Protein AF-A0A7H8MCL3-F1 (afdb_monomer_lite)

Structure (mmCIF, N/CA/C/O backbone):
data_AF-A0A7H8MCL3-F1
#
_entry.id   AF-A0A7H8MCL3-F1
#
loop_
_atom_site.group_PDB
_atom_site.id
_atom_site.type_symbol
_atom_site.label_atom_id
_atom_site.label_alt_id
_atom_site.label_comp_id
_atom_site.label_asym_id
_atom_site.label_entity_id
_atom_site.label_seq_id
_atom_site.pdbx_PDB_ins_code
_atom_site.Cartn_x
_atom_site.Cartn_y
_atom_site.Cartn_z
_atom_site.occupancy
_atom_site.B_iso_or_equiv
_atom_site.auth_seq_id
_atom_site.auth_comp_id
_atom_site.auth_asym_id
_atom_site.auth_atom_id
_atom_site.pdbx_PDB_model_num
ATOM 1 N N . MET A 1 1 ? -20.892 21.283 -15.390 1.00 38.28 1 MET A N 1
ATOM 2 C CA 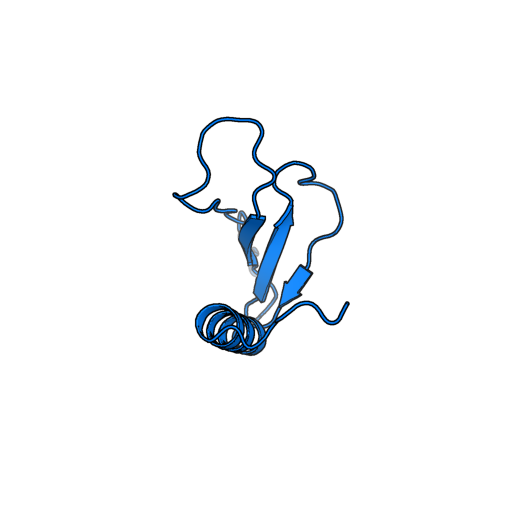. MET A 1 1 ? -19.785 20.366 -15.747 1.00 38.28 1 MET A CA 1
ATOM 3 C C . MET A 1 1 ? -18.659 20.553 -14.728 1.00 38.28 1 MET A C 1
ATOM 5 O O . MET A 1 1 ? -18.022 21.595 -14.741 1.00 38.28 1 MET A O 1
ATOM 9 N N . ARG A 1 2 ? -18.481 19.642 -13.756 1.00 55.72 2 ARG A N 1
ATOM 10 C CA . ARG A 1 2 ? -17.383 19.748 -12.771 1.00 55.72 2 ARG A CA 1
ATOM 11 C C . ARG A 1 2 ? -16.120 19.167 -13.407 1.00 55.72 2 ARG A C 1
ATOM 13 O O . ARG A 1 2 ? -16.115 17.980 -13.722 1.00 55.72 2 ARG A O 1
ATOM 20 N N . LEU A 1 3 ? -15.073 19.974 -13.604 1.00 53.91 3 LEU A N 1
ATOM 21 C CA . LEU A 1 3 ? -13.754 19.446 -13.961 1.00 53.91 3 LEU A CA 1
ATOM 22 C C . LEU A 1 3 ? -13.340 18.455 -12.867 1.00 53.91 3 LEU A C 1
ATOM 24 O O . LEU A 1 3 ? -13.115 18.845 -11.719 1.00 53.91 3 LEU A O 1
ATOM 28 N N . ARG A 1 4 ? -13.241 17.167 -13.205 1.00 61.81 4 ARG A N 1
ATOM 29 C CA . ARG A 1 4 ? -12.543 16.216 -12.343 1.00 61.81 4 ARG A CA 1
ATOM 30 C C . ARG A 1 4 ? -11.071 16.599 -12.419 1.00 61.81 4 ARG A C 1
ATOM 32 O O . ARG A 1 4 ? -10.434 16.378 -13.445 1.00 61.81 4 ARG A O 1
ATOM 39 N N . ARG A 1 5 ? -10.546 17.242 -11.368 1.00 63.34 5 ARG A N 1
ATOM 40 C CA . ARG A 1 5 ? -9.096 17.410 -11.203 1.00 63.34 5 ARG A CA 1
ATOM 41 C C . ARG A 1 5 ? -8.464 16.044 -11.455 1.00 63.34 5 ARG A C 1
ATOM 43 O O . ARG A 1 5 ? -8.876 15.065 -10.835 1.00 63.34 5 ARG A O 1
ATOM 50 N N . ARG A 1 6 ? -7.511 15.981 -12.382 1.00 56.75 6 ARG A N 1
ATOM 51 C CA . ARG A 1 6 ? -6.712 14.786 -12.647 1.00 56.75 6 ARG A CA 1
ATOM 52 C C . ARG A 1 6 ? -5.887 14.522 -11.387 1.00 56.75 6 ARG A C 1
ATOM 54 O O . ARG A 1 6 ? -4.849 15.137 -11.181 1.00 56.75 6 ARG A O 1
ATOM 61 N N . GLN A 1 7 ? -6.436 13.715 -10.485 1.00 63.81 7 GLN A N 1
ATOM 62 C CA . GLN A 1 7 ? -5.784 13.349 -9.236 1.00 63.81 7 GLN A CA 1
ATOM 63 C C . GLN A 1 7 ? -4.605 12.445 -9.585 1.00 63.81 7 GLN A C 1
ATOM 65 O O . GLN A 1 7 ? -4.786 11.361 -10.138 1.00 63.81 7 GLN A O 1
ATOM 70 N N . VAL A 1 8 ? -3.394 12.933 -9.327 1.00 71.94 8 VAL A N 1
ATOM 71 C CA . VAL A 1 8 ? -2.173 12.149 -9.504 1.00 71.94 8 VAL A CA 1
ATOM 72 C C . VAL A 1 8 ? -2.097 11.161 -8.347 1.00 71.94 8 VAL A C 1
ATOM 74 O O . VAL A 1 8 ? -2.007 11.563 -7.188 1.00 71.94 8 VAL A O 1
ATOM 77 N N . VAL A 1 9 ? -2.149 9.868 -8.663 1.00 84.12 9 VAL A N 1
ATOM 78 C CA . VAL A 1 9 ? -1.958 8.801 -7.677 1.00 84.12 9 VAL A CA 1
ATOM 79 C C . VAL A 1 9 ? -0.514 8.844 -7.190 1.00 84.12 9 VAL A C 1
ATOM 81 O O . VAL A 1 9 ? 0.420 8.720 -7.983 1.00 84.12 9 VAL A O 1
ATOM 84 N N . ARG A 1 10 ? -0.325 9.029 -5.882 1.00 88.38 10 ARG A N 1
ATOM 85 C CA . ARG A 1 10 ? 1.000 9.102 -5.265 1.00 88.38 10 ARG A CA 1
ATOM 86 C C . ARG A 1 10 ? 1.369 7.758 -4.644 1.00 88.38 10 ARG A C 1
ATOM 88 O O . ARG A 1 10 ? 0.991 7.475 -3.510 1.00 88.38 10 ARG A O 1
ATOM 95 N N . TRP A 1 11 ? 2.126 6.963 -5.392 1.00 89.31 11 TRP A N 1
ATOM 96 C CA . TRP A 1 11 ? 2.716 5.712 -4.917 1.00 89.31 11 TRP A CA 1
ATOM 97 C C . TRP A 1 11 ? 3.832 5.971 -3.908 1.00 89.31 11 TRP A C 1
ATOM 99 O O . TRP A 1 11 ? 4.631 6.899 -4.065 1.00 89.31 11 TRP A O 1
ATOM 109 N N . ARG A 1 12 ? 3.866 5.162 -2.847 1.00 89.31 12 ARG A N 1
ATOM 110 C CA . ARG A 1 12 ? 4.862 5.245 -1.778 1.00 89.31 12 ARG A CA 1
ATOM 111 C C . ARG A 1 12 ? 5.465 3.869 -1.497 1.00 89.31 12 ARG A C 1
ATOM 113 O O . ARG A 1 12 ? 4.733 2.921 -1.223 1.00 89.31 12 ARG A O 1
ATOM 120 N N . LYS A 1 13 ? 6.800 3.807 -1.483 1.00 85.31 13 LYS A N 1
ATOM 121 C CA . LYS A 1 13 ? 7.591 2.678 -0.966 1.00 85.31 13 LYS A CA 1
ATOM 122 C C . LYS A 1 13 ? 7.747 2.747 0.553 1.00 85.31 13 LYS A C 1
ATOM 124 O O . LYS A 1 13 ? 7.746 3.835 1.139 1.00 85.31 13 LYS A O 1
ATOM 129 N N . SER A 1 14 ? 7.924 1.588 1.188 1.00 75.38 14 SER A N 1
ATOM 130 C CA . SER A 1 14 ? 8.333 1.513 2.596 1.00 75.38 14 SER A CA 1
ATOM 131 C C . SER A 1 14 ? 9.722 2.126 2.784 1.00 75.38 14 SER A C 1
ATOM 133 O O . SER A 1 14 ? 10.607 1.909 1.959 1.00 75.38 14 SER A O 1
ATOM 135 N N . SER A 1 15 ? 9.943 2.832 3.893 1.00 72.62 15 SER A N 1
ATOM 136 C CA . SER A 1 15 ? 11.271 3.330 4.282 1.00 72.62 15 SER A CA 1
ATOM 137 C C . SER A 1 15 ? 12.261 2.212 4.612 1.00 72.62 15 SER A C 1
ATOM 139 O O . SER A 1 15 ? 13.455 2.468 4.677 1.00 72.62 15 SER A O 1
ATOM 141 N N . HIS A 1 16 ? 11.782 0.980 4.811 1.00 70.25 16 HIS A N 1
ATOM 142 C CA . HIS A 1 16 ? 12.632 -0.195 5.040 1.00 70.25 16 HIS A CA 1
ATOM 143 C C . HIS A 1 16 ? 13.127 -0.831 3.727 1.00 70.25 16 HIS A C 1
ATOM 145 O O . HIS A 1 16 ? 13.842 -1.827 3.749 1.00 70.25 16 HIS A O 1
ATOM 151 N N . SER A 1 17 ? 12.779 -0.236 2.582 1.00 71.94 17 SER A N 1
ATOM 152 C CA . SER A 1 17 ? 13.311 -0.591 1.265 1.00 71.94 17 SER A CA 1
ATOM 153 C C . SER A 1 17 ? 14.721 0.006 1.117 1.00 71.94 17 SER A C 1
ATOM 155 O O . SER A 1 17 ? 14.880 1.131 0.654 1.00 71.94 17 SER A O 1
ATOM 157 N N . GLY A 1 18 ? 15.748 -0.696 1.590 1.00 66.19 18 GLY A N 1
ATOM 158 C CA . GLY A 1 18 ? 17.166 -0.419 1.283 1.00 66.19 18 GLY A CA 1
ATOM 159 C C . GLY A 1 18 ? 17.524 -0.432 -0.221 1.00 66.19 18 GLY A C 1
ATOM 160 O O . GLY A 1 18 ? 16.695 -0.770 -1.067 1.00 66.19 18 GLY A O 1
ATOM 161 N N . ALA A 1 19 ? 18.767 -0.065 -0.549 1.00 64.19 19 ALA A N 1
ATOM 162 C CA . ALA A 1 19 ? 19.238 0.147 -1.919 1.00 64.19 19 ALA A CA 1
ATOM 163 C C . ALA A 1 19 ? 19.699 -1.156 -2.607 1.00 64.19 19 ALA A C 1
ATOM 165 O O . ALA A 1 19 ? 20.779 -1.638 -2.303 1.00 64.19 19 ALA A O 1
ATOM 166 N N . GLU A 1 20 ? 18.874 -1.650 -3.538 1.00 63.59 20 GLU A N 1
ATOM 167 C CA . GLU A 1 20 ? 19.140 -2.619 -4.625 1.00 63.59 20 GLU A CA 1
ATOM 168 C C . GLU A 1 20 ? 19.776 -4.006 -4.322 1.00 63.59 20 GLU A C 1
ATOM 170 O O . GLU A 1 20 ? 20.748 -4.112 -3.577 1.00 63.59 20 GLU A O 1
ATOM 175 N N . PRO A 1 21 ? 19.325 -5.080 -5.012 1.00 58.75 21 PRO A N 1
ATOM 176 C CA . PRO A 1 21 ? 18.037 -5.230 -5.692 1.00 58.75 21 PRO A CA 1
ATOM 177 C C . PRO A 1 21 ? 16.980 -5.635 -4.658 1.00 58.75 21 PRO A C 1
ATOM 179 O O . PRO A 1 21 ? 17.066 -6.709 -4.065 1.00 58.75 21 PRO A O 1
ATOM 182 N N . GLN A 1 22 ? 15.976 -4.789 -4.421 1.00 64.88 22 GLN A N 1
ATOM 183 C CA . GLN A 1 22 ? 14.873 -5.147 -3.526 1.00 64.88 22 GLN A CA 1
ATOM 184 C C . GLN A 1 22 ? 13.536 -5.100 -4.258 1.00 64.88 22 GLN A C 1
ATOM 186 O O . GLN A 1 22 ? 13.098 -4.056 -4.734 1.00 64.88 22 GLN A O 1
ATOM 191 N N . THR A 1 23 ? 12.887 -6.262 -4.323 1.00 67.62 23 THR A N 1
ATOM 192 C CA . THR A 1 23 ? 11.492 -6.433 -4.733 1.00 67.62 23 THR A CA 1
ATOM 193 C C . THR A 1 23 ? 10.609 -5.832 -3.644 1.00 67.62 23 THR A C 1
ATOM 195 O O . THR A 1 23 ? 10.334 -6.466 -2.622 1.00 67.62 23 THR A O 1
ATOM 198 N N . CYS A 1 24 ? 10.244 -4.562 -3.798 1.00 82.75 24 CYS A N 1
ATOM 199 C CA . CYS A 1 24 ? 9.469 -3.840 -2.801 1.00 82.75 24 CYS A CA 1
ATOM 200 C C . CYS A 1 24 ? 8.012 -3.694 -3.226 1.00 82.75 24 CYS A C 1
ATOM 202 O O . CYS A 1 24 ? 7.680 -3.606 -4.404 1.00 82.75 24 CYS A O 1
ATOM 204 N N . VAL A 1 25 ? 7.134 -3.606 -2.233 1.00 86.56 25 VAL A N 1
ATOM 205 C CA . VAL A 1 25 ? 5.721 -3.294 -2.443 1.00 86.56 25 VAL A CA 1
ATOM 206 C C . VAL A 1 25 ? 5.516 -1.780 -2.357 1.00 86.56 25 VAL A C 1
ATOM 208 O O . VAL A 1 25 ? 6.012 -1.122 -1.436 1.00 86.56 25 VAL A O 1
ATOM 211 N N . GLU A 1 26 ? 4.758 -1.225 -3.301 1.00 90.69 26 GLU A N 1
ATOM 212 C CA . GLU A 1 26 ? 4.286 0.161 -3.284 1.00 90.69 26 GLU A CA 1
ATOM 213 C C . GLU A 1 26 ? 2.796 0.223 -2.970 1.00 90.69 26 GLU A C 1
ATOM 215 O O . GLU A 1 26 ? 2.018 -0.586 -3.470 1.00 90.69 26 GLU A O 1
ATOM 220 N N . CYS A 1 27 ? 2.389 1.221 -2.183 1.00 91.38 27 CYS A N 1
ATOM 221 C CA . CYS A 1 27 ? 0.981 1.468 -1.869 1.00 91.38 27 CYS A CA 1
ATOM 222 C C . CYS A 1 27 ? 0.572 2.899 -2.241 1.00 91.38 27 CYS A C 1
ATOM 224 O O . CYS A 1 27 ? 1.380 3.827 -2.132 1.00 91.38 27 CYS A O 1
ATOM 226 N N . ALA A 1 28 ? -0.685 3.097 -2.639 1.00 91.69 28 ALA A N 1
ATOM 227 C CA . ALA A 1 28 ? -1.250 4.417 -2.910 1.00 91.69 28 ALA A CA 1
ATOM 228 C C . ALA A 1 28 ? -2.735 4.499 -2.549 1.00 91.69 28 ALA A C 1
ATOM 230 O O . ALA A 1 28 ? -3.472 3.528 -2.704 1.00 91.69 28 ALA A O 1
ATOM 231 N N . LEU A 1 29 ? -3.190 5.689 -2.152 1.00 89.31 29 LEU A N 1
ATOM 232 C CA . LEU A 1 29 ? -4.618 6.002 -2.125 1.00 89.31 29 LEU A CA 1
ATOM 233 C C . LEU A 1 29 ? -5.081 6.310 -3.551 1.00 89.31 29 LEU A C 1
ATOM 235 O O . LEU A 1 29 ? -4.571 7.232 -4.195 1.00 89.31 29 LEU A O 1
ATOM 239 N N . LEU A 1 30 ? -6.029 5.520 -4.043 1.00 87.31 30 LEU A N 1
ATOM 240 C CA . LEU A 1 30 ? -6.609 5.661 -5.367 1.00 87.31 30 LEU A CA 1
ATOM 241 C C . LEU A 1 30 ? -7.877 6.525 -5.300 1.00 87.31 30 LEU A C 1
ATOM 243 O O . LEU A 1 30 ? -8.723 6.324 -4.429 1.00 87.31 30 LEU A O 1
ATOM 247 N N . PRO A 1 31 ? -8.049 7.470 -6.235 1.00 74.62 31 PRO A N 1
ATOM 248 C CA . PRO A 1 31 ? -9.282 8.224 -6.383 1.00 74.62 31 PRO A CA 1
ATOM 249 C C . PRO A 1 31 ? -10.318 7.393 -7.163 1.00 74.62 31 PRO A C 1
ATOM 251 O O . PRO A 1 31 ? -10.468 7.552 -8.373 1.00 74.62 31 PRO A O 1
ATOM 2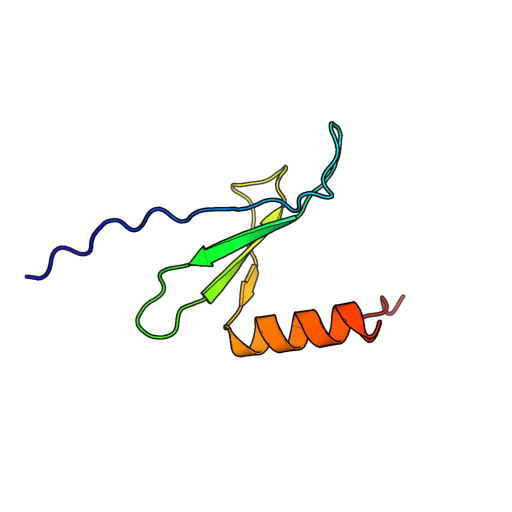54 N N . ASN A 1 32 ? -11.044 6.502 -6.489 1.00 70.00 32 ASN A N 1
ATOM 255 C CA . ASN A 1 32 ? 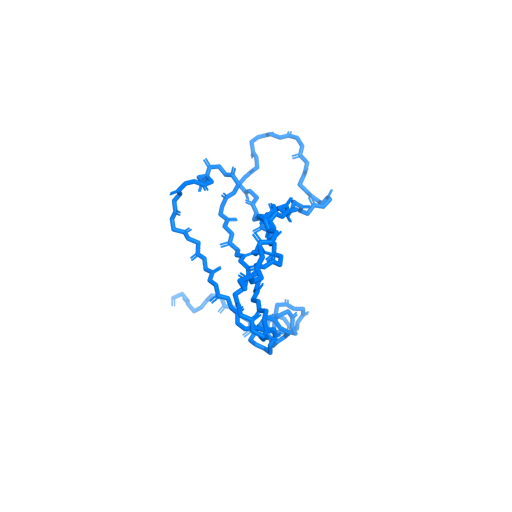-12.152 5.708 -7.043 1.00 70.00 32 ASN A CA 1
ATOM 256 C C . ASN A 1 32 ? -13.499 6.130 -6.411 1.00 70.00 32 ASN A C 1
ATOM 258 O O . ASN A 1 32 ? -14.004 5.539 -5.463 1.00 70.00 32 ASN A O 1
ATOM 262 N N . GLY A 1 33 ? -14.128 7.172 -6.953 1.00 63.56 33 GLY A N 1
ATOM 263 C CA . GLY A 1 33 ? -15.461 7.581 -6.490 1.00 63.56 33 GLY A CA 1
ATOM 264 C C . GLY A 1 33 ? -15.473 8.152 -5.063 1.00 63.56 33 GLY A C 1
ATOM 265 O O . GLY A 1 33 ? -14.586 8.927 -4.713 1.00 63.56 33 GLY A O 1
ATOM 266 N N . LEU A 1 34 ? -16.525 7.851 -4.290 1.00 53.97 34 LEU A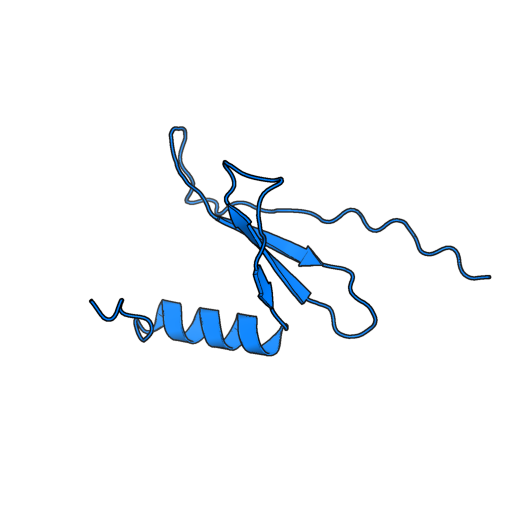 N 1
ATOM 267 C CA . LEU A 1 34 ? -16.772 8.435 -2.960 1.00 53.97 34 LEU A CA 1
ATOM 268 C C . LEU A 1 34 ? -16.062 7.698 -1.812 1.00 53.97 34 LEU A C 1
ATOM 270 O O . LEU A 1 34 ? -15.862 8.302 -0.764 1.00 53.97 34 LEU A O 1
ATOM 274 N N . GLU A 1 35 ? -15.679 6.434 -2.001 1.00 67.19 35 GLU A N 1
ATOM 275 C CA . GLU A 1 35 ? -15.247 5.554 -0.900 1.00 67.19 35 GLU A CA 1
ATOM 276 C C . GLU A 1 35 ? -13.722 5.421 -0.777 1.00 67.19 35 GLU A C 1
ATOM 278 O O . GLU A 1 35 ? -13.216 5.068 0.285 1.00 67.19 35 GLU A O 1
ATOM 283 N N . GLY A 1 36 ? -12.963 5.786 -1.815 1.00 77.31 36 GLY A N 1
ATOM 284 C CA . GLY A 1 36 ? -11.510 5.615 -1.809 1.00 77.31 36 GLY A CA 1
ATOM 285 C C . GLY A 1 36 ? -11.094 4.138 -1.890 1.00 77.31 36 GLY A C 1
ATOM 286 O O . GLY A 1 36 ? -11.872 3.214 -1.660 1.00 77.31 36 GLY A O 1
ATOM 287 N N . ALA A 1 37 ? -9.849 3.893 -2.287 1.00 89.38 37 ALA A N 1
ATOM 288 C CA . ALA A 1 37 ? -9.268 2.556 -2.321 1.00 89.38 37 ALA A CA 1
ATOM 289 C C . ALA A 1 37 ? -7.772 2.622 -2.085 1.00 89.38 37 ALA A C 1
ATOM 291 O O . ALA A 1 37 ? -7.132 3.654 -2.299 1.00 89.38 37 ALA A O 1
ATOM 292 N N . VAL A 1 38 ? -7.214 1.490 -1.679 1.00 91.75 38 VAL A N 1
ATOM 293 C CA . VAL A 1 38 ? -5.776 1.300 -1.546 1.00 91.75 38 VAL A CA 1
ATOM 294 C C . VAL A 1 38 ? -5.297 0.418 -2.689 1.00 91.75 38 VAL A C 1
ATOM 296 O O . VAL A 1 38 ? -5.704 -0.735 -2.806 1.00 91.75 38 VAL A O 1
ATOM 299 N N . GLY A 1 39 ? -4.449 0.980 -3.545 1.00 92.62 39 GLY A N 1
ATOM 300 C CA . GLY A 1 39 ? -3.724 0.243 -4.573 1.00 92.62 39 GLY A CA 1
ATOM 301 C C . GLY A 1 39 ? -2.418 -0.298 -4.008 1.00 92.62 39 GLY A C 1
ATOM 302 O O . GLY A 1 39 ? -1.729 0.419 -3.283 1.00 92.62 39 GLY A O 1
ATOM 303 N N . ILE A 1 40 ? -2.078 -1.534 -4.360 1.00 92.00 40 ILE A N 1
ATOM 304 C CA . ILE A 1 40 ? -0.850 -2.229 -3.967 1.00 92.00 40 ILE A CA 1
ATOM 305 C C . ILE A 1 40 ? -0.230 -2.820 -5.232 1.00 92.00 40 ILE A C 1
ATOM 307 O O . ILE A 1 40 ? -0.922 -3.502 -5.989 1.00 92.00 40 ILE A O 1
ATOM 311 N N . ARG A 1 41 ? 1.057 -2.573 -5.472 1.00 91.19 41 ARG A N 1
ATOM 312 C CA . ARG A 1 41 ? 1.767 -3.111 -6.641 1.00 91.19 41 ARG A CA 1
ATOM 313 C C . ARG A 1 41 ? 3.209 -3.475 -6.324 1.00 91.19 41 ARG A C 1
ATOM 315 O O . ARG A 1 41 ? 3.763 -3.020 -5.321 1.00 91.19 41 ARG A O 1
ATOM 322 N N . ASP A 1 42 ? 3.804 -4.246 -7.221 1.00 87.88 42 ASP A N 1
ATOM 323 C CA . ASP A 1 42 ? 5.236 -4.508 -7.229 1.00 87.88 42 ASP A CA 1
ATOM 324 C C . ASP A 1 42 ? 6.005 -3.280 -7.756 1.00 87.88 42 ASP A C 1
ATOM 326 O O . ASP A 1 42 ? 5.617 -2.664 -8.751 1.00 87.88 42 ASP A O 1
ATOM 330 N N . SER A 1 43 ? 7.084 -2.884 -7.073 1.00 85.88 43 SER A N 1
ATOM 331 C CA . SER A 1 43 ? 7.893 -1.722 -7.462 1.00 85.88 43 SER A CA 1
ATOM 332 C C . SER A 1 43 ? 8.723 -1.950 -8.725 1.00 85.88 43 SER A C 1
ATOM 334 O O . SER A 1 43 ? 9.121 -0.983 -9.372 1.00 85.88 43 SER A O 1
ATOM 336 N N . THR A 1 44 ? 9.040 -3.208 -9.030 1.00 84.94 44 THR A N 1
ATOM 337 C CA . THR A 1 44 ? 9.841 -3.629 -10.188 1.00 84.94 44 THR A CA 1
ATOM 338 C C . THR A 1 44 ? 8.987 -3.899 -11.424 1.00 84.94 44 THR A C 1
ATOM 340 O O . THR A 1 44 ? 9.500 -3.794 -12.535 1.00 84.94 44 THR A O 1
ATOM 343 N N . ASP A 1 45 ? 7.676 -4.099 -11.248 1.00 86.75 45 ASP A N 1
ATOM 344 C CA . ASP A 1 45 ? 6.694 -4.128 -12.337 1.00 86.75 45 ASP A CA 1
ATOM 345 C C . ASP A 1 45 ? 5.550 -3.101 -12.144 1.00 86.75 45 ASP A C 1
ATOM 347 O O . ASP A 1 45 ? 4.398 -3.465 -11.890 1.00 86.75 45 ASP A O 1
ATOM 351 N N . PRO A 1 46 ? 5.821 -1.783 -12.287 1.00 85.88 46 PRO A N 1
ATOM 352 C CA . PRO A 1 46 ? 4.819 -0.734 -12.072 1.00 85.88 46 PRO A CA 1
ATOM 353 C C . PRO A 1 46 ? 3.634 -0.742 -13.046 1.00 85.88 46 PRO A C 1
ATOM 355 O O . PRO A 1 46 ? 2.678 0.002 -12.805 1.00 85.88 46 PRO A O 1
ATOM 358 N N . SER A 1 47 ? 3.756 -1.471 -14.162 1.00 86.75 47 SER A N 1
ATOM 359 C CA . SER A 1 47 ? 2.732 -1.595 -15.214 1.00 86.75 47 SER A CA 1
ATOM 360 C C . SER A 1 47 ? 2.013 -2.946 -15.182 1.00 86.75 47 SER A C 1
ATOM 362 O O . SER A 1 47 ? 1.088 -3.152 -15.970 1.00 86.75 47 SER A O 1
ATOM 364 N N . GLY A 1 48 ? 2.447 -3.856 -14.310 1.00 87.31 48 GLY A N 1
ATOM 365 C CA . GLY A 1 48 ? 1.847 -5.164 -14.120 1.00 87.31 48 GLY A CA 1
ATOM 366 C C . GLY A 1 48 ? 0.500 -5.112 -13.399 1.00 87.31 48 GLY A C 1
ATOM 367 O O . GLY A 1 48 ? -0.108 -4.056 -13.239 1.00 87.31 48 GLY A O 1
ATOM 368 N N . PRO A 1 49 ? -0.017 -6.261 -12.945 1.00 87.25 49 PRO A N 1
ATOM 369 C CA . PRO A 1 49 ? -1.233 -6.314 -12.143 1.00 87.25 49 PRO A CA 1
ATOM 370 C C . PRO A 1 49 ? -1.060 -5.609 -10.789 1.00 87.25 49 PRO A C 1
ATOM 372 O O . PRO A 1 49 ? -0.043 -5.765 -10.116 1.00 87.25 49 PRO A O 1
ATOM 375 N N . HIS A 1 50 ? -2.082 -4.869 -10.353 1.00 88.31 50 HIS A N 1
ATOM 376 C CA . HIS A 1 50 ? -2.125 -4.258 -9.021 1.00 88.31 50 HIS A CA 1
ATOM 377 C C . HIS A 1 50 ? -3.317 -4.818 -8.243 1.00 88.31 50 HIS A C 1
ATOM 379 O O . HIS A 1 50 ? -4.406 -4.980 -8.798 1.00 88.31 50 HIS A O 1
ATOM 385 N N . LEU A 1 51 ? -3.150 -5.029 -6.940 1.00 90.62 51 LEU A N 1
ATOM 386 C CA . LEU A 1 51 ? -4.267 -5.325 -6.048 1.00 90.62 51 LEU A CA 1
ATOM 387 C C . LEU A 1 51 ? -4.944 -4.013 -5.638 1.00 90.62 51 LEU A C 1
ATOM 389 O O . LEU A 1 51 ? -4.272 -3.045 -5.286 1.00 90.62 51 LEU A O 1
ATOM 393 N N . THR A 1 52 ? -6.274 -3.974 -5.675 1.00 92.06 52 THR A N 1
ATOM 394 C CA . THR A 1 52 ? -7.062 -2.829 -5.202 1.00 92.06 52 THR A CA 1
ATOM 395 C C . THR A 1 52 ? -7.973 -3.289 -4.079 1.00 92.06 52 THR A C 1
ATOM 397 O O . THR A 1 52 ? -8.780 -4.194 -4.275 1.00 92.06 52 THR A O 1
ATOM 400 N N . LEU A 1 53 ? -7.838 -2.673 -2.909 1.00 91.81 53 LEU A N 1
ATOM 401 C CA . LEU A 1 53 ? -8.593 -3.013 -1.706 1.00 91.81 53 LEU A CA 1
ATOM 402 C C . LEU A 1 53 ? -9.457 -1.837 -1.258 1.00 91.81 53 LEU A C 1
ATOM 404 O O . LEU A 1 53 ? -9.077 -0.676 -1.441 1.00 91.81 53 LEU A O 1
ATOM 408 N N . THR A 1 54 ? -10.586 -2.134 -0.616 1.00 91.62 54 THR A N 1
ATOM 409 C CA . THR A 1 54 ? -11.327 -1.111 0.131 1.00 91.62 54 THR A CA 1
ATOM 410 C C . THR A 1 54 ? -10.532 -0.694 1.378 1.00 91.62 54 THR A C 1
ATOM 412 O O . THR A 1 54 ? -9.657 -1.448 1.835 1.00 91.62 54 THR A O 1
ATOM 415 N N . PRO A 1 55 ? -10.804 0.485 1.963 1.00 90.06 55 PRO A N 1
ATOM 416 C CA . PRO A 1 55 ? -10.170 0.910 3.212 1.00 90.06 55 PRO A CA 1
ATOM 417 C C . PRO A 1 55 ? -10.354 -0.092 4.366 1.00 90.06 55 PRO A C 1
ATOM 419 O O . PRO A 1 55 ? -9.432 -0.299 5.164 1.00 90.06 55 PRO A O 1
ATOM 422 N N . GLU A 1 56 ? -11.510 -0.754 4.436 1.00 91.69 56 GLU A N 1
ATOM 423 C CA . GLU A 1 56 ? -11.833 -1.763 5.449 1.00 91.69 56 GLU A CA 1
ATOM 424 C C . GLU A 1 56 ? -10.986 -3.021 5.251 1.00 91.69 56 GLU A C 1
ATOM 426 O O . GLU A 1 56 ? -10.346 -3.489 6.195 1.00 91.69 56 GLU A O 1
ATOM 431 N N . THR A 1 57 ? -10.914 -3.539 4.018 1.00 93.25 57 THR A N 1
ATOM 432 C CA . THR A 1 57 ? -10.090 -4.715 3.705 1.00 93.25 57 THR A CA 1
ATOM 433 C C . THR A 1 57 ? -8.608 -4.431 3.926 1.00 93.25 57 THR A C 1
ATOM 435 O O . THR A 1 57 ? -7.901 -5.269 4.482 1.00 93.25 57 THR A O 1
ATOM 438 N N . TRP A 1 58 ? -8.132 -3.239 3.559 1.00 92.94 58 TRP A N 1
ATOM 439 C CA . TRP A 1 58 ? -6.762 -2.811 3.845 1.00 92.94 58 TRP A CA 1
ATOM 440 C C . TRP A 1 58 ? -6.469 -2.785 5.350 1.00 92.94 58 TRP A C 1
ATOM 442 O O . TRP A 1 58 ? -5.442 -3.295 5.797 1.00 92.94 58 TRP A O 1
ATOM 452 N N . SER A 1 59 ? -7.385 -2.236 6.150 1.00 92.75 59 SER A N 1
ATOM 453 C CA . SER A 1 59 ? -7.229 -2.183 7.607 1.00 92.75 59 SER A CA 1
ATOM 454 C C . SER A 1 59 ? -7.187 -3.584 8.222 1.00 92.75 59 SER A C 1
ATOM 456 O O . SER A 1 59 ? -6.310 -3.867 9.040 1.00 92.75 59 SER A O 1
ATOM 458 N N . ALA A 1 60 ? -8.076 -4.483 7.788 1.00 93.88 60 ALA A N 1
ATOM 459 C CA . ALA A 1 60 ? -8.084 -5.877 8.225 1.00 93.88 60 ALA A CA 1
ATOM 460 C C . ALA A 1 60 ? -6.789 -6.610 7.836 1.00 93.88 60 ALA A C 1
ATOM 462 O O . ALA A 1 60 ? -6.196 -7.293 8.673 1.00 93.88 60 ALA A O 1
ATOM 463 N N . LEU A 1 61 ? -6.304 -6.411 6.605 1.00 92.31 61 LEU A N 1
ATOM 464 C CA . LEU A 1 61 ? -5.032 -6.960 6.131 1.00 92.31 61 LEU A CA 1
ATOM 465 C C . LEU A 1 61 ? -3.870 -6.537 7.041 1.00 92.31 61 LEU A C 1
ATOM 467 O O . LEU A 1 61 ? -3.083 -7.379 7.467 1.00 92.31 61 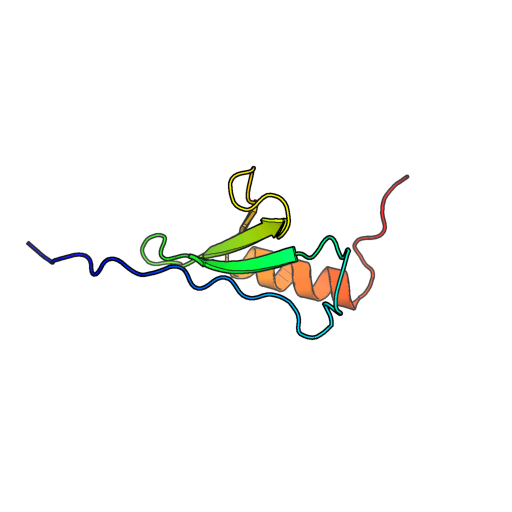LEU A O 1
ATOM 471 N N . LEU A 1 62 ? -3.773 -5.250 7.389 1.00 92.06 62 LEU A N 1
ATOM 472 C CA . LEU A 1 62 ? -2.708 -4.752 8.264 1.00 92.06 62 LEU A CA 1
ATOM 473 C C . LEU A 1 62 ? -2.760 -5.345 9.675 1.00 92.06 62 LEU A C 1
ATOM 475 O O . LEU A 1 62 ? -1.705 -5.567 10.269 1.00 92.06 62 LEU A O 1
ATOM 479 N N . VAL A 1 63 ? -3.956 -5.582 10.222 1.00 94.31 63 VAL A N 1
ATOM 480 C CA . VAL A 1 63 ? -4.105 -6.261 11.518 1.00 94.31 63 VAL A CA 1
ATOM 481 C C . VAL A 1 63 ? -3.544 -7.673 11.420 1.00 94.31 63 VAL A C 1
ATOM 483 O O . VAL A 1 63 ? -2.661 -8.022 12.196 1.00 94.31 63 VAL A O 1
ATOM 486 N N . GLN A 1 64 ? -3.978 -8.436 10.418 1.00 92.50 64 GLN A N 1
ATOM 487 C CA . GLN A 1 64 ? -3.550 -9.820 10.230 1.00 92.50 64 GLN A CA 1
ATOM 488 C C . GLN A 1 64 ? -2.038 -9.949 10.003 1.00 92.50 64 GLN A C 1
ATOM 490 O O . GLN A 1 64 ? -1.393 -10.812 10.595 1.00 92.50 64 GLN A O 1
ATOM 495 N N . LEU A 1 65 ? -1.442 -9.053 9.208 1.00 90.31 65 LEU A N 1
ATOM 496 C CA . LEU A 1 65 ? 0.008 -9.025 8.992 1.00 90.31 65 LEU A CA 1
ATOM 497 C C . LEU A 1 65 ? 0.783 -8.732 10.284 1.00 90.31 65 LEU A C 1
ATOM 499 O O . LEU A 1 65 ? 1.830 -9.327 10.519 1.00 90.31 65 LEU A O 1
ATOM 503 N N . LYS A 1 66 ? 0.278 -7.832 11.138 1.00 88.62 66 LYS A N 1
ATOM 504 C CA . LYS A 1 66 ? 0.922 -7.498 12.419 1.00 88.62 66 LYS A CA 1
ATOM 505 C C . LYS A 1 66 ? 0.797 -8.612 13.453 1.00 88.62 66 LYS A C 1
ATOM 507 O O . LYS A 1 66 ? 1.687 -8.752 14.285 1.00 88.62 66 LYS A O 1
ATOM 512 N N . THR A 1 67 ? -0.297 -9.368 13.425 1.00 92.44 67 THR A N 1
ATOM 513 C CA . THR A 1 67 ? -0.543 -10.473 14.362 1.00 92.44 67 THR A CA 1
ATOM 514 C C . THR A 1 67 ? 0.004 -11.810 13.869 1.00 92.44 67 THR A C 1
ATOM 516 O O . THR A 1 67 ? -0.118 -12.799 14.582 1.00 92.44 67 THR A O 1
ATOM 519 N N . GLY A 1 68 ? 0.590 -11.860 12.667 1.00 84.94 68 GLY A N 1
ATOM 520 C CA . GLY A 1 68 ? 1.094 -13.093 12.059 1.00 84.94 68 GLY A CA 1
ATOM 521 C C . GLY A 1 68 ? 0.000 -14.035 11.545 1.00 84.94 68 GLY A C 1
ATOM 522 O O . GLY A 1 68 ? 0.303 -15.168 11.207 1.00 84.94 68 GLY A O 1
ATOM 523 N N . GLY A 1 69 ? -1.254 -13.583 11.445 1.00 82.06 69 GLY A N 1
ATOM 524 C CA . GLY A 1 69 ? -2.404 -14.422 11.070 1.00 82.06 69 GLY A CA 1
ATOM 525 C C . GLY A 1 69 ? -2.504 -14.764 9.578 1.00 82.06 69 GLY A C 1
ATOM 526 O O . GLY A 1 69 ? -3.456 -15.413 9.156 1.00 82.06 69 GLY A O 1
ATOM 527 N N . LEU A 1 70 ? -1.540 -14.316 8.768 1.00 74.50 70 LEU A N 1
ATOM 528 C CA . LEU A 1 70 ? -1.413 -14.644 7.344 1.00 74.50 70 LEU A CA 1
ATOM 529 C C . LEU A 1 70 ? -0.144 -15.465 7.114 1.00 74.50 70 LEU A C 1
ATOM 531 O O . LEU A 1 70 ? 0.718 -15.093 6.316 1.00 74.50 70 LEU A O 1
ATOM 535 N N . GLU A 1 71 ? 0.004 -16.567 7.848 1.00 74.44 71 GLU A N 1
ATOM 536 C CA . GLU A 1 71 ? 1.035 -17.540 7.516 1.00 74.44 71 GLU A CA 1
ATOM 537 C C . GLU A 1 71 ? 0.706 -18.225 6.186 1.00 74.44 71 GLU A C 1
ATOM 539 O O . GLU A 1 71 ? -0.441 -18.547 5.868 1.00 74.44 71 GLU A O 1
ATOM 544 N N . ARG A 1 72 ? 1.735 -18.417 5.362 1.00 66.88 72 ARG A N 1
ATOM 545 C CA . ARG A 1 72 ? 1.592 -19.096 4.079 1.00 66.88 72 ARG A CA 1
ATOM 546 C C . ARG A 1 72 ? 1.203 -20.551 4.342 1.00 66.88 72 ARG A C 1
ATOM 548 O O . ARG A 1 72 ? 2.058 -21.335 4.756 1.00 66.88 72 ARG A O 1
ATOM 555 N N . GLN A 1 73 ? -0.045 -20.916 4.051 1.00 59.19 73 GLN A N 1
ATOM 556 C CA . GLN A 1 73 ? -0.425 -22.320 3.901 1.00 59.19 73 GLN A CA 1
ATOM 557 C C . GLN A 1 73 ? 0.436 -22.897 2.770 1.00 59.19 73 GLN A C 1
ATOM 559 O O . GLN A 1 73 ? 0.359 -22.437 1.632 1.00 59.19 73 GLN A O 1
ATOM 564 N N . THR A 1 74 ? 1.368 -23.773 3.142 1.00 48.09 74 THR A N 1
ATOM 565 C CA . THR A 1 74 ? 2.276 -24.471 2.221 1.00 48.09 74 THR A CA 1
ATOM 566 C C . THR A 1 74 ? 1.596 -25.7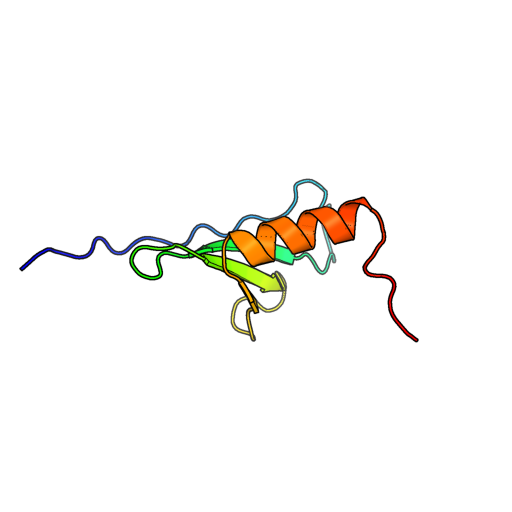20 1.694 1.00 48.09 74 THR A C 1
ATOM 568 O O . THR A 1 74 ? 0.883 -26.362 2.497 1.00 48.09 74 THR A O 1
#

Sequence (74 aa):
MRLRRRQVVRWRKSSHSGAEPQTCVECALLPNGLEGAVGIRDSTDPSGPHLTLTPETWSALLVQLKTGGLERQT

Secondary structure (DSSP, 8-state):
-----------EE-TT--SSS---EEEEEE--TTT-EEEEEESS-TTS--EEE-HHHHHHHHHHHHHT------

Radius of gyration: 14.83 Å; chains: 1; bounding box: 39×45×30 Å

Foldseek 3Di:
DDPPPPDDWDWDWDPPDDDDDDFTKIWTWDPDPDQIWIWIDTPVCPPDDIDIGGPVVVVVVVVCVVVVVPDDPD

pLDDT: mean 79.66, std 13.57, range [38.28, 94.31]